Protein AF-A0A5K1IT91-F1 (afdb_monomer_lite)

pLDDT: mean 81.06, std 11.12, range [48.66, 91.25]

Organism: NCBI:txid74426

Secondary structure (DSSP, 8-state):
-PPEE-HHHHHHHHHHHHHHHHTTT-HHHHHHHHHHHHS-HHHHHHHHHHHT--GGGGEEP--

Foldseek 3Di:
DPFDFPLVVLLVVQLVVLVVVCVVVDPVSVVSNVCSVPDDSVVSVVVCVVVVHDSVVRGDDPD

Radius of gyration: 12.44 Å; chains: 1; bounding box: 33×20×36 Å

Structure (mmCIF, N/CA/C/O backbone):
data_AF-A0A5K1IT91-F1
#
_entry.id   AF-A0A5K1IT91-F1
#
loop_
_atom_site.group_PDB
_atom_site.id
_atom_site.type_symbol
_atom_site.label_atom_id
_atom_site.label_alt_id
_atom_site.label_comp_id
_atom_site.label_asym_id
_atom_site.label_entity_id
_atom_site.label_seq_id
_atom_site.pdbx_PDB_ins_code
_atom_site.Cartn_x
_atom_site.Cartn_y
_atom_site.Cartn_z
_atom_site.occupancy
_atom_site.B_iso_or_equiv
_atom_site.auth_seq_id
_atom_site.auth_comp_id
_atom_site.auth_asym_id
_atom_site.auth_atom_id
_atom_site.pdbx_PDB_model_num
ATOM 1 N N 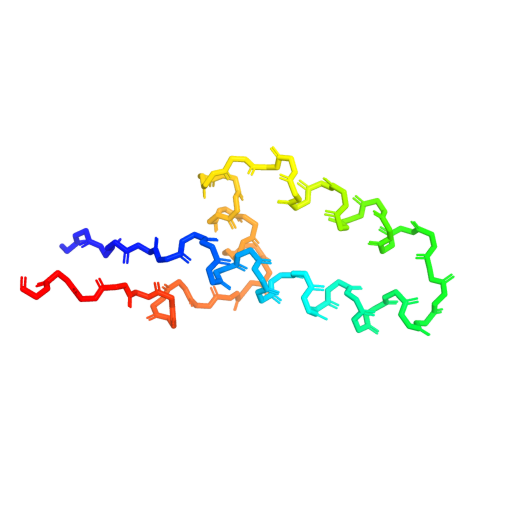. MET A 1 1 ? -23.053 -4.109 7.455 1.00 48.66 1 MET A N 1
ATOM 2 C CA . MET A 1 1 ? -21.635 -4.255 7.822 1.00 48.66 1 MET A CA 1
ATOM 3 C C . MET A 1 1 ? -20.885 -3.146 7.122 1.00 48.66 1 MET A C 1
ATOM 5 O O . MET A 1 1 ? -20.860 -3.150 5.898 1.00 48.66 1 MET A O 1
ATOM 9 N N . LYS A 1 2 ? -20.400 -2.151 7.869 1.00 61.62 2 LYS A N 1
ATOM 10 C CA . LYS A 1 2 ? -19.276 -1.350 7.391 1.00 61.62 2 LYS A CA 1
ATOM 11 C C . LYS A 1 2 ? -18.057 -2.171 7.771 1.00 61.62 2 LYS A C 1
ATOM 13 O O . LYS A 1 2 ? -17.937 -2.536 8.930 1.00 61.62 2 LYS A O 1
ATOM 18 N N . ILE A 1 3 ? -17.312 -2.598 6.770 1.00 73.94 3 ILE A N 1
ATOM 19 C CA . ILE A 1 3 ? -16.033 -3.253 6.982 1.00 73.94 3 ILE A CA 1
ATOM 20 C C . ILE A 1 3 ? -15.057 -2.085 7.040 1.00 73.94 3 ILE A C 1
ATOM 22 O O . ILE A 1 3 ? -15.013 -1.307 6.083 1.00 73.94 3 ILE A O 1
ATOM 26 N N . GLU A 1 4 ? -14.401 -1.873 8.174 1.00 82.38 4 GLU A N 1
ATOM 27 C CA . GLU A 1 4 ? -13.271 -0.953 8.199 1.00 82.38 4 GLU A CA 1
ATOM 28 C C . GLU A 1 4 ? -12.122 -1.643 7.475 1.00 82.38 4 GLU A C 1
ATOM 30 O O . GLU A 1 4 ? -11.865 -2.823 7.690 1.00 82.38 4 GLU A O 1
ATOM 35 N N . VAL A 1 5 ? -11.511 -0.941 6.529 1.00 86.44 5 VAL A N 1
ATOM 36 C CA . VAL A 1 5 ? -10.428 -1.476 5.707 1.00 86.44 5 VAL A CA 1
ATOM 37 C C . VAL A 1 5 ? -9.142 -0.803 6.153 1.00 86.44 5 VAL A C 1
ATOM 39 O O . VAL A 1 5 ? -9.099 0.426 6.224 1.00 86.44 5 VAL A O 1
ATOM 42 N N . ASP A 1 6 ? -8.106 -1.594 6.424 1.00 90.56 6 ASP A N 1
ATOM 43 C CA . ASP A 1 6 ? -6.745 -1.112 6.605 1.00 90.56 6 ASP A CA 1
ATOM 44 C C . ASP A 1 6 ? -6.242 -0.552 5.272 1.00 90.56 6 ASP A C 1
ATOM 46 O O . ASP A 1 6 ? -5.831 -1.265 4.350 1.00 90.56 6 ASP A O 1
ATOM 50 N N . VAL A 1 7 ? -6.329 0.769 5.158 1.00 89.62 7 VAL A N 1
ATOM 51 C CA . VAL A 1 7 ? -5.906 1.500 3.965 1.00 89.62 7 VAL A CA 1
ATOM 52 C C . VAL A 1 7 ? -4.392 1.420 3.793 1.00 89.62 7 VAL A C 1
ATOM 54 O O . VAL A 1 7 ? -3.919 1.389 2.657 1.00 89.62 7 VAL A O 1
ATOM 57 N N . ASP A 1 8 ? -3.637 1.361 4.890 1.00 90.06 8 ASP A N 1
ATOM 58 C CA . ASP A 1 8 ? -2.180 1.293 4.844 1.00 90.06 8 ASP A CA 1
ATOM 59 C C . ASP A 1 8 ? -1.741 -0.068 4.288 1.00 90.06 8 ASP A C 1
ATOM 61 O O . ASP A 1 8 ? -0.925 -0.125 3.364 1.00 90.06 8 ASP A O 1
ATOM 65 N N . GLN A 1 9 ? -2.361 -1.159 4.746 1.00 89.69 9 GLN A N 1
ATOM 66 C CA . GLN A 1 9 ? -2.111 -2.504 4.219 1.00 89.69 9 GLN A CA 1
ATOM 67 C C . GLN A 1 9 ? -2.559 -2.660 2.758 1.00 89.69 9 GLN A C 1
ATOM 69 O O . GLN A 1 9 ? -1.865 -3.292 1.950 1.00 89.69 9 GLN A O 1
ATOM 74 N N . LEU A 1 10 ? -3.703 -2.071 2.394 1.00 91.19 10 LEU A N 1
ATOM 75 C CA . LEU A 1 10 ? -4.182 -2.062 1.013 1.00 91.19 10 LEU A CA 1
ATOM 76 C C . LEU A 1 10 ? -3.197 -1.331 0.093 1.00 91.19 10 LEU A C 1
ATOM 78 O O . LEU A 1 10 ? -2.853 -1.832 -0.981 1.00 91.19 10 LEU A O 1
ATOM 82 N N . ARG A 1 11 ? -2.717 -0.162 0.526 1.00 90.50 11 ARG A N 1
ATOM 83 C CA . ARG A 1 11 ? -1.718 0.622 -0.199 1.00 90.50 11 ARG A CA 1
ATOM 84 C C . ARG A 1 11 ? -0.422 -0.166 -0.364 1.00 90.50 11 ARG A C 1
ATOM 86 O O . ARG A 1 11 ? 0.089 -0.244 -1.476 1.00 90.50 11 ARG A O 1
ATOM 93 N N . GLU A 1 12 ? 0.081 -0.786 0.700 1.00 89.75 12 GLU A N 1
ATOM 94 C CA . GLU A 1 12 ? 1.293 -1.611 0.645 1.00 89.75 12 GLU A CA 1
ATOM 95 C C . GLU A 1 12 ? 1.149 -2.766 -0.357 1.00 89.75 12 GLU A C 1
ATOM 97 O O . GLU A 1 12 ? 2.041 -3.001 -1.171 1.00 89.75 12 GLU A O 1
ATOM 102 N N . SER A 1 13 ? -0.009 -3.426 -0.382 1.00 87.75 13 SER A N 1
ATOM 103 C CA . SER A 1 13 ? -0.273 -4.530 -1.314 1.00 87.75 13 SER A CA 1
ATOM 104 C C . SER A 1 13 ? -0.344 -4.076 -2.776 1.00 87.75 13 SER A C 1
ATOM 106 O O . SER A 1 13 ? 0.144 -4.768 -3.674 1.00 87.75 13 SER A O 1
ATOM 108 N N . LEU A 1 14 ? -0.917 -2.897 -3.035 1.00 87.94 14 LEU A N 1
ATOM 109 C CA . LEU A 1 14 ? -0.902 -2.277 -4.364 1.00 87.94 14 LEU A CA 1
ATOM 110 C C . LEU A 1 14 ? 0.528 -1.901 -4.786 1.00 87.94 14 LEU A C 1
ATOM 112 O O . LEU A 1 14 ? 0.917 -2.137 -5.934 1.00 87.94 14 LEU A O 1
ATOM 116 N N . LEU A 1 15 ? 1.333 -1.381 -3.856 1.00 86.62 15 LEU A N 1
ATOM 117 C CA . LEU A 1 15 ? 2.735 -1.033 -4.087 1.00 86.62 15 LEU A CA 1
ATOM 118 C C . LEU A 1 15 ? 3.617 -2.260 -4.349 1.00 86.62 15 LEU A C 1
ATOM 120 O O . LEU A 1 15 ? 4.462 -2.207 -5.240 1.00 86.62 15 LEU A O 1
ATOM 124 N N . ASP A 1 16 ? 3.411 -3.378 -3.652 1.00 86.12 16 ASP A N 1
ATOM 125 C CA . ASP A 1 16 ? 4.151 -4.627 -3.892 1.00 86.12 16 ASP A CA 1
ATOM 126 C C . ASP A 1 16 ? 3.885 -5.182 -5.304 1.00 86.12 16 ASP A C 1
ATOM 128 O O . ASP A 1 16 ? 4.804 -5.565 -6.043 1.00 86.12 16 ASP A O 1
ATOM 132 N N . ARG A 1 17 ? 2.624 -5.113 -5.747 1.00 78.50 17 ARG A N 1
ATOM 133 C CA . ARG A 1 17 ? 2.218 -5.483 -7.110 1.00 78.50 17 ARG A CA 1
ATOM 134 C C . ARG A 1 17 ? 2.825 -4.548 -8.158 1.00 78.50 17 ARG A C 1
ATOM 136 O O . ARG A 1 17 ? 3.333 -5.013 -9.184 1.00 78.50 17 ARG A O 1
ATOM 143 N N . ALA A 1 18 ? 2.806 -3.243 -7.891 1.00 79.94 18 ALA A N 1
ATOM 144 C CA . ALA A 1 18 ? 3.430 -2.225 -8.727 1.00 79.94 18 ALA A CA 1
ATOM 145 C C . ALA A 1 18 ? 4.947 -2.423 -8.837 1.00 79.94 18 ALA A C 1
ATOM 147 O O . ALA A 1 18 ? 5.498 -2.376 -9.935 1.00 79.94 18 ALA A O 1
ATOM 148 N N . GLY A 1 19 ? 5.619 -2.694 -7.717 1.00 73.88 19 GLY A N 1
ATOM 149 C CA . GLY A 1 19 ? 7.054 -2.951 -7.630 1.00 73.88 19 GLY A CA 1
ATOM 150 C C . GLY A 1 19 ? 7.462 -4.225 -8.369 1.00 73.88 19 GLY A C 1
ATOM 151 O O . GLY A 1 19 ? 8.429 -4.219 -9.134 1.00 73.88 19 GLY A O 1
ATOM 152 N N . SER A 1 20 ? 6.665 -5.288 -8.248 1.00 72.31 20 SER A N 1
ATOM 153 C CA . SER A 1 20 ? 6.835 -6.518 -9.029 1.00 72.31 20 SER A CA 1
ATOM 154 C C . SER A 1 20 ? 6.745 -6.261 -10.541 1.00 72.31 20 SER A C 1
ATOM 156 O O . SER A 1 20 ? 7.514 -6.831 -11.316 1.00 72.31 20 SER A O 1
ATOM 158 N N . ALA A 1 21 ? 5.866 -5.350 -10.975 1.00 65.69 21 ALA A N 1
ATOM 159 C CA . ALA A 1 21 ? 5.786 -4.901 -12.367 1.00 65.69 21 ALA A CA 1
ATOM 160 C C . ALA A 1 21 ? 6.899 -3.899 -12.749 1.00 65.69 21 ALA A C 1
ATOM 162 O O . ALA A 1 21 ? 7.372 -3.894 -13.884 1.00 65.69 21 ALA A O 1
ATOM 163 N N . ALA A 1 22 ? 7.387 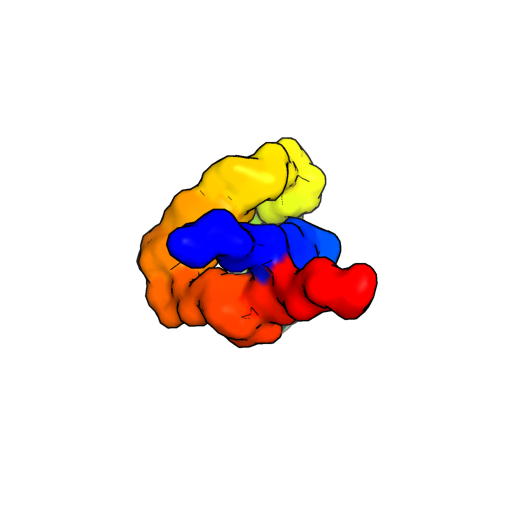-3.075 -11.823 1.00 59.94 22 ALA A N 1
ATOM 164 C CA . ALA A 1 22 ? 8.525 -2.184 -12.053 1.00 59.94 22 ALA A CA 1
ATOM 165 C C . ALA A 1 22 ? 9.826 -2.969 -12.284 1.00 59.94 22 ALA A C 1
ATOM 167 O O . ALA A 1 22 ? 10.674 -2.535 -13.067 1.00 59.94 22 ALA A O 1
ATOM 168 N N . GLY A 1 23 ? 9.942 -4.167 -11.701 1.00 57.66 23 GLY A N 1
ATOM 169 C CA . GLY A 1 23 ? 11.022 -5.121 -11.964 1.00 57.66 23 GLY A CA 1
ATOM 170 C C . GLY A 1 23 ? 11.164 -5.532 -13.437 1.00 57.66 23 GLY A C 1
ATOM 171 O O . GLY A 1 23 ? 12.256 -5.924 -13.846 1.00 57.66 23 GLY A O 1
ATOM 172 N N . VAL A 1 24 ? 10.116 -5.378 -14.265 1.00 58.94 24 VAL A N 1
ATOM 173 C CA . VAL A 1 24 ? 10.191 -5.587 -15.728 1.00 58.94 24 VAL A CA 1
ATOM 174 C C . VAL A 1 24 ? 10.516 -4.312 -16.524 1.00 58.94 24 VAL A C 1
ATOM 176 O O . VAL A 1 24 ? 10.483 -4.321 -17.753 1.00 58.94 24 VAL A O 1
ATOM 179 N N . GLY A 1 25 ? 10.885 -3.219 -15.846 1.00 56.12 25 GLY A N 1
ATOM 180 C CA . GLY A 1 25 ? 11.502 -2.039 -16.458 1.00 56.12 25 GLY A CA 1
ATOM 181 C C . GLY A 1 25 ? 10.540 -1.079 -17.156 1.00 56.12 25 GLY A C 1
ATOM 182 O O . GLY A 1 25 ? 10.973 -0.306 -18.011 1.00 56.12 25 GLY A O 1
ATOM 183 N N . PHE A 1 26 ? 9.246 -1.107 -16.829 1.00 58.03 26 PHE A N 1
ATOM 184 C CA . PHE A 1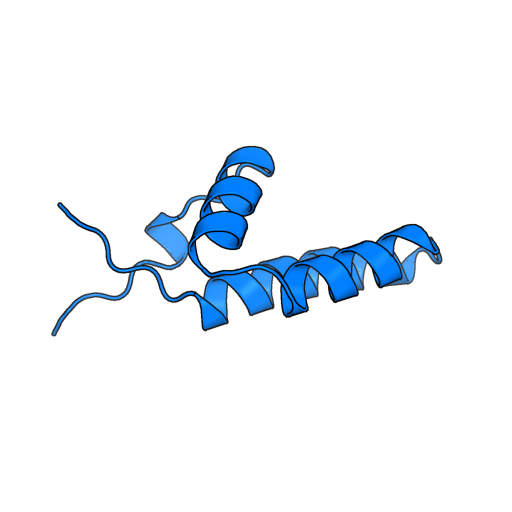 26 ? 8.266 -0.224 -17.461 1.00 58.03 26 PHE A CA 1
ATOM 185 C C . PHE A 1 26 ? 8.187 1.133 -16.733 1.00 58.03 26 PHE A C 1
ATOM 187 O O . PHE A 1 26 ? 7.802 1.162 -15.564 1.00 58.03 26 PHE A O 1
ATOM 194 N N . PRO A 1 27 ? 8.455 2.275 -17.400 1.00 68.38 27 PRO A N 1
ATOM 195 C CA . PRO A 1 27 ? 8.313 3.608 -16.797 1.00 68.38 27 PRO A CA 1
ATOM 196 C C . PRO A 1 27 ? 6.910 3.888 -16.235 1.00 68.38 27 PRO A C 1
ATOM 198 O O . PRO A 1 27 ? 6.759 4.677 -15.308 1.00 68.38 27 PRO A O 1
ATOM 201 N N . ALA A 1 28 ? 5.886 3.208 -16.761 1.00 68.75 28 ALA A N 1
ATOM 202 C CA . ALA A 1 28 ? 4.519 3.303 -16.255 1.00 68.75 28 ALA A CA 1
ATOM 203 C C . ALA A 1 28 ? 4.354 2.737 -14.835 1.00 68.75 28 ALA A C 1
ATOM 205 O O . ALA A 1 28 ? 3.480 3.198 -14.115 1.00 68.75 28 ALA A O 1
ATOM 206 N N . ALA A 1 29 ? 5.189 1.783 -14.408 1.00 76.19 29 ALA A N 1
ATOM 207 C CA . ALA A 1 29 ? 5.104 1.221 -13.062 1.00 76.19 29 ALA A CA 1
ATOM 208 C C . ALA A 1 29 ? 5.540 2.235 -11.990 1.00 76.19 29 ALA A C 1
ATOM 210 O O . ALA A 1 29 ? 4.945 2.284 -10.923 1.00 76.19 29 ALA A O 1
ATOM 211 N N . MET A 1 30 ? 6.515 3.099 -12.300 1.00 78.12 30 MET A N 1
ATOM 212 C CA . MET A 1 30 ? 6.916 4.197 -11.409 1.00 78.12 30 MET A CA 1
ATOM 213 C C . MET A 1 30 ? 5.823 5.262 -11.277 1.00 78.12 30 MET A C 1
ATOM 215 O O . MET A 1 30 ? 5.600 5.771 -10.186 1.00 78.12 30 MET A O 1
ATOM 219 N N . LEU A 1 31 ? 5.129 5.585 -12.376 1.00 81.69 31 LEU A N 1
ATOM 220 C CA . LEU A 1 31 ? 3.972 6.488 -12.335 1.00 81.69 31 LEU A CA 1
ATOM 221 C C . LEU A 1 31 ? 2.825 5.874 -11.530 1.00 81.69 31 LEU A C 1
ATOM 223 O O . LEU A 1 31 ? 2.217 6.549 -10.717 1.00 81.69 31 LEU A O 1
ATOM 227 N N . TYR A 1 32 ? 2.593 4.576 -11.701 1.00 80.75 32 TYR A N 1
ATOM 228 C CA . TYR A 1 32 ? 1.565 3.850 -10.969 1.00 80.75 32 TYR A CA 1
ATOM 229 C C . TYR A 1 32 ? 1.850 3.787 -9.455 1.00 80.75 32 TYR A C 1
ATOM 231 O O . TYR A 1 32 ? 0.935 3.990 -8.666 1.00 80.75 32 TYR A O 1
ATOM 239 N N . VAL A 1 33 ? 3.113 3.605 -9.039 1.00 84.31 33 VAL A N 1
ATOM 240 C CA . VAL A 1 33 ? 3.533 3.754 -7.629 1.00 84.31 33 VAL A CA 1
ATOM 241 C C . VAL A 1 33 ? 3.224 5.159 -7.110 1.00 84.31 33 VAL A C 1
ATOM 243 O O . VAL A 1 33 ? 2.618 5.299 -6.054 1.00 84.31 33 VAL A O 1
ATOM 246 N N . MET A 1 34 ? 3.604 6.187 -7.872 1.00 84.69 34 MET A N 1
ATOM 247 C CA . MET A 1 34 ? 3.401 7.582 -7.480 1.00 84.69 34 MET A CA 1
ATOM 248 C C . MET A 1 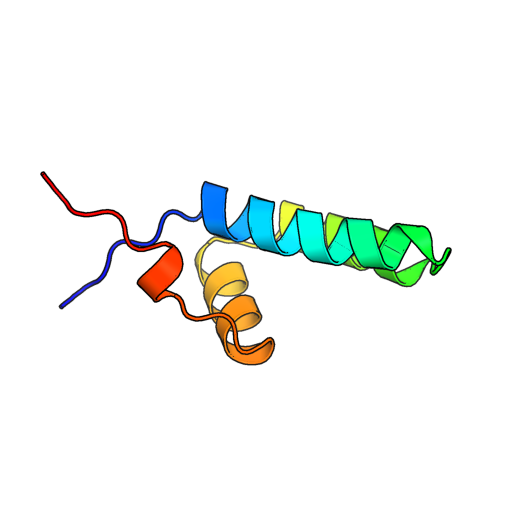34 ? 1.910 7.928 -7.333 1.00 84.69 34 MET A C 1
ATOM 250 O O . MET A 1 34 ? 1.540 8.612 -6.384 1.00 84.69 34 MET A O 1
ATOM 254 N N . ASP A 1 35 ? 1.056 7.406 -8.222 1.00 88.12 35 ASP A N 1
ATOM 255 C CA . ASP A 1 35 ? -0.399 7.562 -8.128 1.00 88.12 35 ASP A CA 1
ATOM 256 C C . ASP A 1 35 ? -0.954 6.898 -6.853 1.00 88.12 35 ASP A C 1
A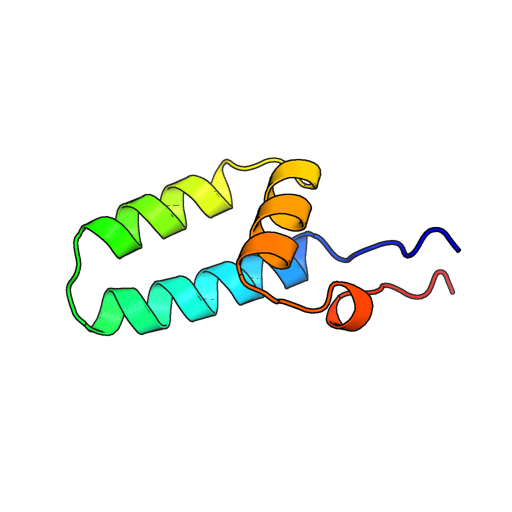TOM 258 O O . ASP A 1 35 ? -1.781 7.486 -6.168 1.00 88.12 35 ASP A O 1
ATOM 262 N N . ILE A 1 36 ? -0.501 5.686 -6.503 1.00 87.75 36 ILE A N 1
ATOM 263 C CA . ILE A 1 36 ? -0.962 4.960 -5.301 1.00 87.75 36 ILE A CA 1
ATOM 264 C C . ILE A 1 36 ? -0.595 5.701 -4.003 1.00 87.75 36 ILE A C 1
ATOM 266 O O . ILE A 1 36 ? -1.354 5.682 -3.028 1.00 87.75 36 ILE A O 1
ATOM 270 N N . GLU A 1 37 ? 0.579 6.332 -3.960 1.00 87.69 37 GLU A N 1
ATOM 271 C CA . GLU A 1 37 ? 1.025 7.091 -2.788 1.00 87.69 37 GLU A CA 1
ATOM 272 C C . GLU A 1 37 ? 0.217 8.385 -2.580 1.00 87.69 37 GLU A C 1
ATOM 274 O O . GLU A 1 37 ? -0.026 8.765 -1.431 1.00 87.69 37 GLU A O 1
ATOM 279 N N . ASP A 1 38 ? -0.227 9.033 -3.664 1.00 89.62 38 ASP A N 1
ATOM 280 C CA . ASP A 1 38 ? -1.000 10.289 -3.633 1.00 89.62 38 ASP A CA 1
ATOM 281 C C . ASP A 1 38 ? -2.520 10.066 -3.497 1.00 89.62 38 ASP A C 1
ATOM 283 O O . ASP A 1 38 ? -3.236 10.928 -2.985 1.00 89.62 38 ASP A O 1
ATOM 287 N N . GLU A 1 39 ? -3.024 8.896 -3.903 1.00 90.56 39 GLU A N 1
ATOM 288 C CA . GLU A 1 39 ? -4.448 8.558 -3.854 1.00 90.56 39 GLU A CA 1
ATOM 289 C C . GLU A 1 39 ? -5.011 8.532 -2.428 1.00 90.56 39 GLU A C 1
ATOM 291 O O . GLU A 1 39 ? -4.426 7.993 -1.479 1.00 90.56 39 GLU A O 1
ATOM 296 N N . SER A 1 40 ? -6.218 9.077 -2.291 1.00 90.75 40 SER A N 1
ATOM 297 C CA . SER A 1 40 ? -6.983 9.029 -1.053 1.00 90.75 40 SER A CA 1
ATOM 298 C C . SER A 1 40 ? -7.454 7.602 -0.731 1.00 90.75 40 SER A C 1
ATOM 300 O O . SER A 1 40 ? -7.599 6.766 -1.627 1.00 90.75 40 SER A O 1
ATOM 302 N N . PRO A 1 41 ? -7.804 7.311 0.536 1.00 87.62 41 PRO A N 1
ATOM 303 C CA . PRO A 1 41 ? -8.346 6.010 0.929 1.00 87.62 41 PRO A CA 1
ATOM 304 C C . PRO A 1 41 ? -9.492 5.504 0.044 1.00 87.62 41 PRO A C 1
ATOM 306 O O . PRO A 1 41 ? -9.574 4.325 -0.277 1.00 87.62 41 PRO A O 1
ATOM 309 N N . GLN A 1 42 ? -10.383 6.402 -0.376 1.00 88.25 42 GLN A N 1
ATOM 310 C CA . GLN A 1 42 ? -11.547 6.063 -1.196 1.00 88.25 42 GLN A CA 1
ATOM 311 C C . GLN A 1 42 ? -11.153 5.702 -2.632 1.00 88.25 42 GLN A C 1
ATOM 313 O O . GLN A 1 42 ? -11.757 4.814 -3.233 1.00 88.25 42 GLN A O 1
ATOM 318 N N . GLU A 1 43 ? -10.139 6.374 -3.173 1.00 91.25 43 GLU A N 1
ATOM 319 C CA . GLU A 1 43 ? -9.595 6.091 -4.502 1.00 91.25 43 GLU A CA 1
ATOM 320 C C . GLU A 1 43 ? -8.856 4.755 -4.518 1.00 91.25 43 GLU A C 1
ATOM 322 O O . GLU A 1 43 ? -9.065 3.964 -5.437 1.00 91.25 43 GLU A O 1
ATOM 327 N N . LEU A 1 44 ? -8.107 4.445 -3.455 1.00 90.94 44 LEU A N 1
ATOM 328 C CA . LEU A 1 44 ? -7.448 3.150 -3.292 1.00 90.94 44 LEU A CA 1
ATOM 329 C C . LEU A 1 44 ? -8.456 1.999 -3.249 1.00 90.94 44 LEU A C 1
ATOM 331 O O . LEU A 1 44 ? -8.248 0.989 -3.917 1.00 90.94 44 LEU A O 1
ATOM 335 N N . LEU A 1 45 ? -9.578 2.161 -2.540 1.00 89.25 45 LEU A N 1
ATOM 336 C CA . LEU A 1 45 ? -10.659 1.167 -2.526 1.00 89.25 45 LEU A CA 1
ATOM 337 C C . LEU A 1 45 ? -11.247 0.955 -3.930 1.00 89.25 45 LEU A C 1
ATOM 339 O O . LEU A 1 45 ? -11.389 -0.180 -4.383 1.00 89.25 45 LEU A O 1
ATOM 343 N N . ALA A 1 46 ? -11.540 2.039 -4.653 1.00 89.62 46 ALA A N 1
ATOM 344 C CA . ALA A 1 46 ? -12.070 1.957 -6.014 1.00 89.62 46 ALA A CA 1
ATOM 345 C C . ALA A 1 46 ? -11.063 1.336 -7.001 1.00 89.62 46 ALA A C 1
ATOM 347 O O . ALA A 1 46 ? -11.446 0.606 -7.921 1.00 89.62 46 ALA A O 1
ATOM 348 N N . ARG A 1 47 ? -9.767 1.611 -6.823 1.00 88.12 47 ARG A N 1
ATOM 349 C CA . ARG A 1 47 ? -8.686 0.982 -7.587 1.00 88.12 47 ARG A CA 1
ATOM 350 C C . ARG A 1 47 ? -8.595 -0.505 -7.264 1.00 88.12 47 ARG A C 1
ATOM 352 O O . ARG A 1 47 ? -8.570 -1.303 -8.196 1.00 88.12 47 ARG A O 1
ATOM 359 N N . ALA A 1 48 ? -8.635 -0.883 -5.991 1.00 88.56 48 ALA A N 1
ATOM 360 C CA . ALA A 1 48 ? -8.619 -2.272 -5.551 1.00 88.56 48 ALA A CA 1
ATOM 361 C C . ALA A 1 48 ? -9.758 -3.083 -6.188 1.00 88.56 48 ALA A C 1
ATOM 363 O O . ALA A 1 48 ? -9.510 -4.120 -6.804 1.00 88.56 48 ALA A O 1
ATOM 364 N N . GLU A 1 49 ? -10.985 -2.557 -6.161 1.00 87.50 49 GLU A N 1
ATOM 365 C CA . GLU A 1 49 ? -12.135 -3.176 -6.829 1.00 87.50 49 GLU A CA 1
ATOM 366 C C . GLU A 1 49 ? -11.921 -3.328 -8.344 1.00 87.50 49 GLU A C 1
ATOM 368 O O . GLU A 1 49 ? -12.229 -4.374 -8.919 1.00 87.50 49 GLU A O 1
ATOM 373 N N . ARG A 1 50 ? -11.356 -2.309 -9.007 1.00 86.62 50 ARG A N 1
ATOM 374 C CA . ARG A 1 50 ? -11.037 -2.359 -10.446 1.00 86.62 50 ARG A CA 1
ATOM 375 C C . ARG A 1 50 ? -9.965 -3.387 -10.788 1.00 86.62 50 ARG A C 1
ATOM 3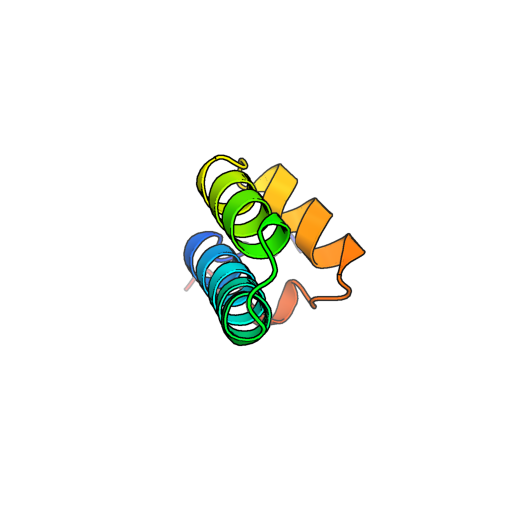77 O O . ARG A 1 50 ? -9.998 -3.941 -11.886 1.00 86.62 50 ARG A O 1
ATOM 384 N N . GLU A 1 51 ? -9.014 -3.615 -9.891 1.00 85.19 51 GLU A N 1
ATOM 385 C CA . GLU A 1 51 ? -7.960 -4.619 -10.062 1.00 85.19 51 GLU A CA 1
ATOM 386 C C . GLU A 1 51 ? -8.391 -6.024 -9.628 1.00 85.19 51 GLU A C 1
ATOM 388 O O . GLU A 1 51 ? -7.669 -6.992 -9.877 1.00 85.19 51 GLU A O 1
ATOM 393 N N . GLY A 1 52 ? -9.586 -6.148 -9.043 1.00 86.62 52 GLY A N 1
ATOM 394 C CA . GLY A 1 52 ? -10.138 -7.410 -8.561 1.00 86.62 52 GLY A CA 1
ATOM 395 C C . GLY A 1 52 ? -9.544 -7.869 -7.230 1.00 86.62 52 GLY A C 1
ATOM 396 O O . GLY A 1 52 ? -9.549 -9.066 -6.953 1.00 86.62 52 GLY A O 1
ATOM 397 N N . LEU A 1 53 ? -9.011 -6.943 -6.431 1.00 88.25 53 LEU A N 1
ATOM 398 C CA . LEU A 1 53 ? -8.608 -7.193 -5.048 1.00 88.25 53 LEU A CA 1
ATOM 399 C C . LEU A 1 53 ? -9.855 -7.308 -4.165 1.00 88.25 53 LEU A C 1
ATOM 401 O O . LEU A 1 53 ? -10.792 -6.516 -4.296 1.00 88.25 53 LEU A O 1
ATOM 405 N N . ASP A 1 54 ? -9.865 -8.288 -3.262 1.00 88.12 54 ASP A N 1
ATOM 406 C CA . ASP A 1 54 ? -10.941 -8.429 -2.284 1.00 88.12 54 ASP A CA 1
ATOM 407 C C . ASP A 1 54 ? -10.657 -7.520 -1.083 1.00 88.12 54 ASP A C 1
ATOM 409 O O . ASP A 1 54 ? -9.701 -7.718 -0.339 1.00 88.12 54 ASP A O 1
ATOM 413 N N . LEU A 1 55 ? -11.509 -6.514 -0.877 1.00 85.56 55 LEU A N 1
ATOM 414 C CA . LEU A 1 55 ? -11.396 -5.579 0.246 1.00 85.56 55 LEU A CA 1
ATOM 415 C C . LEU A 1 55 ? -11.509 -6.269 1.613 1.00 85.56 55 LEU A C 1
ATOM 417 O O . LEU A 1 55 ? -11.109 -5.703 2.626 1.00 85.56 55 LEU A O 1
ATOM 421 N N . ARG A 1 56 ? -12.059 -7.486 1.653 1.00 85.69 56 ARG A N 1
ATOM 422 C CA . ARG A 1 56 ? -12.206 -8.273 2.882 1.00 85.69 56 ARG A CA 1
ATOM 423 C C . ARG A 1 56 ? -10.878 -8.810 3.399 1.00 85.69 56 ARG A C 1
ATOM 425 O O . ARG A 1 56 ? -10.788 -9.058 4.595 1.00 85.69 56 ARG A O 1
ATOM 432 N N . ASP A 1 57 ? -9.869 -8.944 2.540 1.00 87.31 57 ASP A N 1
ATOM 433 C CA . ASP A 1 57 ? -8.517 -9.347 2.951 1.00 87.31 57 ASP A CA 1
ATOM 434 C C . ASP A 1 57 ? -7.823 -8.260 3.784 1.00 87.31 57 ASP A C 1
ATOM 436 O O . ASP A 1 57 ? -6.899 -8.548 4.538 1.00 87.31 57 ASP A O 1
ATOM 440 N N . PHE A 1 58 ? -8.311 -7.024 3.672 1.00 88.19 58 PHE A N 1
ATOM 441 C CA . PHE A 1 58 ? -7.810 -5.840 4.365 1.00 88.19 58 PHE A CA 1
ATOM 442 C C . PHE A 1 58 ? -8.755 -5.383 5.478 1.00 88.19 58 PHE A C 1
ATOM 444 O O . PHE A 1 58 ? -8.621 -4.275 5.986 1.00 88.19 58 PHE A O 1
ATOM 451 N N . ALA A 1 59 ? -9.769 -6.179 5.816 1.00 88.19 59 ALA A N 1
ATOM 452 C CA . ALA A 1 59 ? -10.710 -5.829 6.866 1.00 88.19 59 ALA A CA 1
ATOM 453 C C . ALA A 1 59 ? -9.995 -5.771 8.224 1.00 88.19 59 ALA A C 1
ATOM 455 O O . ALA A 1 59 ? -9.374 -6.752 8.631 1.00 88.19 59 ALA A O 1
ATOM 456 N N . VAL A 1 60 ? -10.129 -4.655 8.939 1.00 84.69 60 VAL A N 1
ATOM 457 C CA . VAL A 1 60 ? -9.792 -4.587 10.363 1.00 84.69 60 VAL A CA 1
ATOM 458 C C . VAL A 1 60 ? -11.032 -4.963 11.159 1.00 84.69 60 VAL A C 1
ATOM 460 O O . VAL A 1 60 ? -12.117 -4.414 10.947 1.00 84.69 60 VAL A O 1
ATOM 463 N N . ASP A 1 61 ? -10.888 -5.938 12.049 1.00 77.56 61 ASP A N 1
ATOM 464 C CA . ASP A 1 61 ? -11.906 -6.200 13.056 1.00 77.56 61 ASP A CA 1
ATOM 465 C C . ASP A 1 61 ? -11.793 -5.100 14.128 1.00 77.56 61 ASP A C 1
ATOM 467 O O . ASP A 1 61 ? -10.732 -4.904 14.721 1.00 77.56 61 ASP A O 1
ATOM 471 N N . GLU A 1 62 ? -12.876 -4.347 14.345 1.00 62.12 62 GLU A N 1
ATOM 472 C CA . GLU A 1 62 ? -13.018 -3.481 15.522 1.00 62.12 62 GLU A CA 1
ATOM 473 C C . GLU A 1 62 ? -13.114 -4.394 16.765 1.00 62.12 62 GLU A C 1
ATOM 475 O O . GLU A 1 62 ? -14.188 -4.933 17.047 1.00 62.12 62 GLU A O 1
ATOM 480 N N . ASP A 1 63 ? -11.990 -4.623 17.457 1.00 60.12 63 ASP A N 1
ATOM 481 C CA . ASP A 1 63 ? -11.919 -5.321 18.761 1.00 60.12 63 ASP A CA 1
ATOM 482 C C . ASP A 1 63 ? -12.725 -4.611 19.874 1.00 60.12 63 ASP A C 1
ATOM 484 O O . ASP A 1 63 ? -12.612 -3.367 20.020 1.00 60.12 63 ASP A O 1
#

Sequence (63 aa):
MKIEVDVDQLRESLLDRAGSAAGVGFPAAMLYVMDIEDESPQELLARAEREGLDLRDFAVDED